Protein AF-A0A935HR59-F1 (afdb_monomer_lite)

Structure (mmCIF, N/CA/C/O backbone):
data_AF-A0A935HR59-F1
#
_entry.id   AF-A0A935HR59-F1
#
loop_
_atom_site.group_PDB
_atom_site.id
_atom_site.type_symbol
_atom_site.label_atom_id
_atom_site.label_alt_id
_atom_site.label_comp_id
_atom_site.label_asym_id
_atom_site.label_entity_id
_atom_site.label_seq_id
_atom_site.pdbx_PDB_ins_code
_atom_site.Cartn_x
_atom_site.Cartn_y
_atom_site.Cartn_z
_atom_site.occupancy
_atom_site.B_iso_or_equiv
_atom_site.auth_seq_id
_atom_site.auth_comp_id
_atom_site.auth_asym_id
_atom_site.auth_atom_id
_atom_site.pdbx_PDB_model_num
ATOM 1 N N . MET A 1 1 ? -48.795 -20.839 40.905 1.00 56.84 1 MET A N 1
ATOM 2 C CA . MET A 1 1 ? -47.402 -20.442 41.223 1.00 56.84 1 MET A CA 1
ATOM 3 C C . MET A 1 1 ? -46.398 -20.734 40.099 1.00 56.84 1 MET A C 1
ATOM 5 O O . MET A 1 1 ? -45.410 -20.025 40.034 1.00 56.84 1 MET A O 1
ATOM 9 N N . GLN A 1 2 ? -46.645 -21.677 39.175 1.00 60.47 2 GLN A N 1
ATOM 10 C CA . GLN A 1 2 ? -45.718 -21.994 38.065 1.00 60.47 2 GLN A CA 1
ATOM 11 C C . GLN A 1 2 ? -45.567 -20.883 36.998 1.00 60.47 2 GLN A C 1
ATOM 13 O O . GLN A 1 2 ? -44.494 -20.724 36.429 1.00 60.47 2 GLN A O 1
ATOM 18 N N . GLN A 1 3 ? -46.603 -20.070 36.758 1.00 56.91 3 GLN A N 1
ATOM 19 C CA . GLN A 1 3 ? -46.575 -18.999 35.743 1.00 56.91 3 GLN A CA 1
ATOM 20 C C . GLN A 1 3 ? -45.641 -17.823 36.087 1.00 56.91 3 GLN A C 1
ATOM 22 O O . GLN A 1 3 ? -45.056 -17.230 35.187 1.00 56.91 3 GLN A O 1
ATOM 27 N N . ASN A 1 4 ? -45.442 -17.519 37.376 1.00 61.03 4 ASN A N 1
ATOM 28 C CA . ASN A 1 4 ? -44.538 -16.442 37.803 1.00 61.03 4 ASN A CA 1
ATOM 29 C C . ASN A 1 4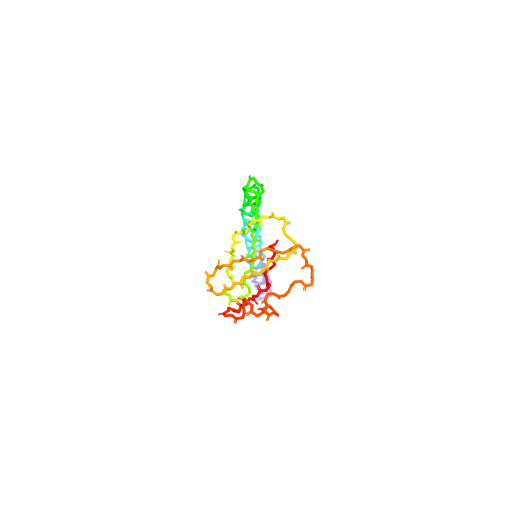 ? -43.057 -16.824 37.674 1.00 61.03 4 ASN A C 1
ATOM 31 O O . ASN A 1 4 ? -42.207 -15.945 37.582 1.00 61.03 4 ASN A O 1
ATOM 35 N N . GLN A 1 5 ? -42.747 -18.122 37.663 1.00 62.16 5 GLN A N 1
ATOM 36 C CA . GLN A 1 5 ? -41.374 -18.619 37.602 1.00 62.16 5 GLN A CA 1
ATOM 37 C C . GLN A 1 5 ? -40.826 -18.530 36.172 1.00 62.16 5 GLN A C 1
ATOM 39 O O . GLN A 1 5 ? -39.752 -17.982 35.957 1.00 62.16 5 GLN A O 1
ATOM 44 N N . ALA A 1 6 ? -41.636 -18.916 35.180 1.00 69.25 6 ALA A N 1
ATOM 45 C CA . ALA A 1 6 ? -41.277 -18.815 33.765 1.00 69.25 6 ALA A CA 1
ATOM 46 C C . ALA A 1 6 ? -41.046 -17.364 33.297 1.00 69.25 6 ALA A C 1
ATOM 48 O O . ALA A 1 6 ? -40.123 -17.104 32.529 1.00 69.25 6 ALA A O 1
ATOM 49 N N . ALA A 1 7 ? -41.848 -16.408 33.781 1.00 68.38 7 ALA A N 1
ATOM 50 C CA . ALA A 1 7 ? -41.674 -14.990 33.458 1.00 68.38 7 ALA A CA 1
ATOM 51 C C . ALA A 1 7 ? -40.376 -14.412 34.053 1.00 68.38 7 ALA A C 1
ATOM 53 O O . ALA A 1 7 ? -39.69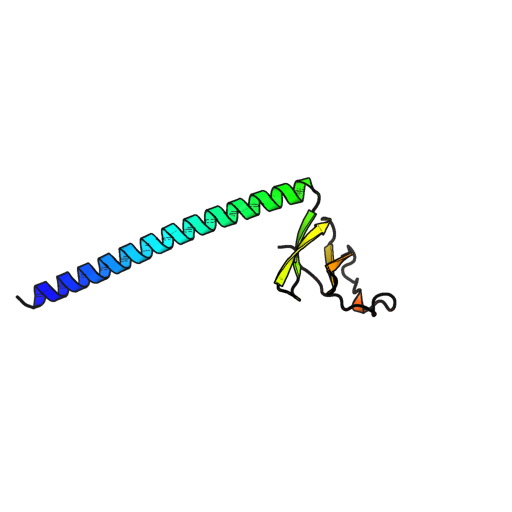3 -13.621 33.405 1.00 68.38 7 ALA A O 1
ATOM 54 N N . PHE A 1 8 ? -40.011 -14.843 35.263 1.00 74.38 8 PHE A N 1
ATOM 55 C CA . PHE A 1 8 ? -38.769 -14.451 35.928 1.00 74.38 8 PHE A CA 1
ATOM 56 C C . PHE A 1 8 ? -37.530 -15.051 35.247 1.00 74.38 8 PHE A C 1
ATOM 58 O O . PHE A 1 8 ? -36.539 -14.350 35.044 1.00 74.38 8 PHE A O 1
ATOM 65 N N . ASP A 1 9 ? -37.603 -16.315 34.824 1.00 74.06 9 ASP A N 1
ATOM 66 C CA . ASP A 1 9 ? -36.528 -16.977 34.079 1.00 74.06 9 ASP A CA 1
ATOM 67 C C . ASP A 1 9 ? -36.330 -16.347 32.690 1.00 74.06 9 ASP A C 1
ATOM 69 O O . ASP A 1 9 ? -35.195 -16.107 32.274 1.00 74.06 9 ASP A O 1
ATOM 73 N N . GLN A 1 10 ? -37.419 -15.988 31.997 1.00 69.12 10 GLN A N 1
ATOM 74 C CA . GLN A 1 10 ? -37.354 -15.232 30.740 1.00 69.12 10 GLN A CA 1
ATOM 75 C C . GLN A 1 10 ? -36.771 -13.828 30.931 1.00 69.12 10 GLN A C 1
ATOM 77 O O . GLN A 1 10 ? -35.953 -13.389 30.118 1.00 69.12 10 GLN A O 1
ATOM 82 N N . GLN A 1 11 ? -37.143 -13.127 32.006 1.00 71.00 11 GLN A N 1
ATOM 83 C CA . GLN A 1 11 ? -36.546 -11.834 32.346 1.00 71.00 11 GLN A CA 1
ATOM 84 C C . GLN A 1 11 ? -35.048 -11.957 32.623 1.00 71.00 11 GLN A C 1
ATOM 86 O O . GLN A 1 11 ? -34.271 -11.155 32.110 1.00 71.00 11 GLN A O 1
ATOM 91 N N . GLN A 1 12 ? -34.621 -12.975 33.374 1.00 73.94 12 GLN A N 1
ATOM 92 C CA . GLN A 1 12 ? -33.201 -13.217 33.626 1.00 73.94 12 GLN A CA 1
ATOM 93 C C . GLN A 1 12 ? -32.432 -13.561 32.350 1.00 73.94 12 GLN A C 1
ATOM 95 O O . GLN A 1 12 ? -31.337 -13.039 32.148 1.00 73.94 12 GLN A O 1
ATOM 100 N N . ALA A 1 13 ? -32.988 -14.404 31.478 1.00 73.00 13 ALA A N 1
ATOM 101 C CA . ALA A 1 13 ? -32.367 -14.745 30.200 1.00 73.00 13 ALA A CA 1
ATOM 102 C C . ALA A 1 13 ? -32.211 -13.508 29.299 1.00 73.00 13 ALA A C 1
ATOM 104 O O . ALA A 1 13 ? -31.142 -13.276 28.737 1.00 73.00 13 ALA A O 1
ATOM 105 N N . THR A 1 14 ? -33.247 -12.667 29.237 1.00 71.75 14 THR A N 1
ATOM 106 C CA . THR A 1 14 ? -33.238 -11.409 28.472 1.00 71.75 14 THR A CA 1
ATOM 107 C C . THR A 1 14 ? -32.231 -10.415 29.044 1.00 71.75 14 THR A C 1
ATOM 109 O O . THR A 1 14 ? -31.490 -9.777 28.298 1.00 71.75 14 THR A O 1
ATOM 112 N N . HIS A 1 15 ? -32.153 -10.310 30.372 1.00 74.56 15 HIS A N 1
ATOM 113 C CA . HIS A 1 15 ? -31.194 -9.442 31.047 1.00 74.56 15 HIS A CA 1
ATOM 114 C C . HIS A 1 15 ? -29.750 -9.895 30.793 1.00 74.56 15 HIS A C 1
ATOM 116 O O . HIS A 1 15 ? -28.908 -9.066 30.465 1.00 74.56 15 HIS A O 1
ATOM 122 N N . ARG A 1 16 ? -29.460 -11.202 30.879 1.00 74.44 16 ARG A N 1
ATOM 123 C CA . ARG A 1 16 ? -28.132 -11.753 30.546 1.00 74.44 16 ARG A CA 1
ATOM 124 C C . ARG A 1 16 ? -27.763 -11.484 29.089 1.00 74.44 16 ARG A C 1
ATOM 126 O O . ARG A 1 16 ? -26.722 -10.895 28.839 1.00 74.44 16 ARG A O 1
ATOM 133 N N . SER A 1 17 ? -28.666 -11.783 28.153 1.00 75.00 17 SER A N 1
ATOM 134 C CA . SER A 1 17 ? -28.449 -11.511 26.726 1.00 75.00 17 SER A CA 1
ATOM 135 C C . SER A 1 17 ? -28.204 -10.027 26.437 1.00 75.00 17 SER A C 1
ATOM 137 O O . SER A 1 17 ? -27.384 -9.699 25.583 1.00 75.00 17 SER A O 1
ATOM 139 N N . THR A 1 18 ? -28.907 -9.128 27.131 1.00 75.44 18 THR A N 1
ATOM 140 C CA . T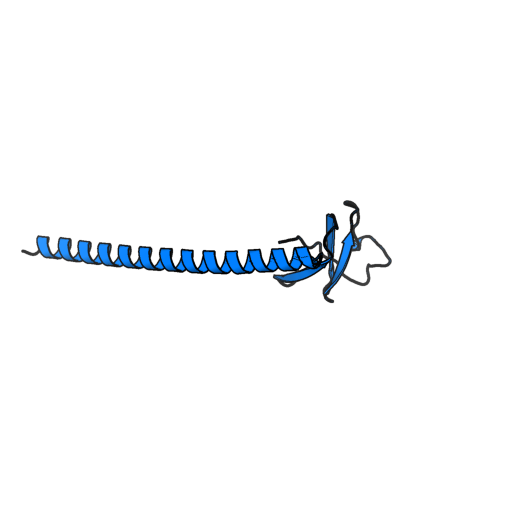HR A 1 18 ? -28.714 -7.678 26.987 1.00 75.44 18 THR A CA 1
ATOM 141 C C . THR A 1 18 ? -27.346 -7.252 27.515 1.00 75.44 18 THR A C 1
ATOM 143 O O . THR A 1 18 ? -26.642 -6.500 26.849 1.00 75.44 18 THR A O 1
ATOM 146 N N . VAL A 1 19 ? -26.941 -7.754 28.684 1.00 75.75 19 VAL A N 1
ATOM 147 C CA . VAL A 1 19 ? -25.628 -7.455 29.274 1.00 75.75 19 VAL A CA 1
ATOM 148 C C . VAL A 1 19 ? -24.493 -7.967 28.385 1.00 75.75 19 VAL A C 1
ATOM 150 O O . VAL A 1 19 ? -23.540 -7.229 28.144 1.00 75.75 19 VAL A O 1
ATOM 153 N N . ASP A 1 20 ? -24.613 -9.175 27.835 1.00 75.81 20 ASP A N 1
ATOM 154 C CA . ASP A 1 20 ? -23.616 -9.743 26.922 1.00 75.81 20 ASP A CA 1
ATOM 155 C C . ASP A 1 20 ? -23.502 -8.923 25.627 1.00 75.81 20 ASP A C 1
ATOM 157 O O . ASP A 1 20 ? -22.399 -8.621 25.171 1.00 75.81 20 ASP A O 1
ATOM 161 N N . ALA A 1 21 ? -24.631 -8.486 25.059 1.00 70.50 21 ALA A N 1
ATOM 162 C CA . ALA A 1 21 ? -24.645 -7.626 23.876 1.00 70.50 21 ALA A CA 1
ATOM 163 C C . ALA A 1 21 ? -24.015 -6.245 24.146 1.00 70.50 21 ALA A C 1
ATOM 165 O O . ALA A 1 21 ? -23.262 -5.720 23.319 1.00 70.50 21 ALA A O 1
ATOM 166 N N . VAL A 1 22 ? -24.277 -5.659 25.317 1.00 73.31 22 VAL A N 1
ATOM 167 C CA . VAL A 1 22 ? -23.682 -4.380 25.728 1.00 73.31 22 VAL A CA 1
ATOM 168 C C . VAL A 1 22 ? -22.173 -4.524 25.943 1.00 73.31 22 VAL A C 1
ATOM 170 O O . VAL A 1 22 ? -21.409 -3.725 25.408 1.00 73.31 22 VAL A O 1
ATOM 173 N N . ASN A 1 23 ? -21.717 -5.574 26.627 1.00 68.88 23 ASN A N 1
ATOM 174 C CA . ASN A 1 23 ? -20.285 -5.838 26.796 1.00 68.88 23 ASN A CA 1
ATOM 175 C C . ASN A 1 23 ? -19.575 -6.052 25.450 1.00 68.88 23 ASN A C 1
ATOM 177 O O . ASN A 1 23 ? -18.530 -5.449 25.203 1.00 68.88 23 ASN A O 1
ATOM 181 N N . ASN A 1 24 ? -20.166 -6.843 24.5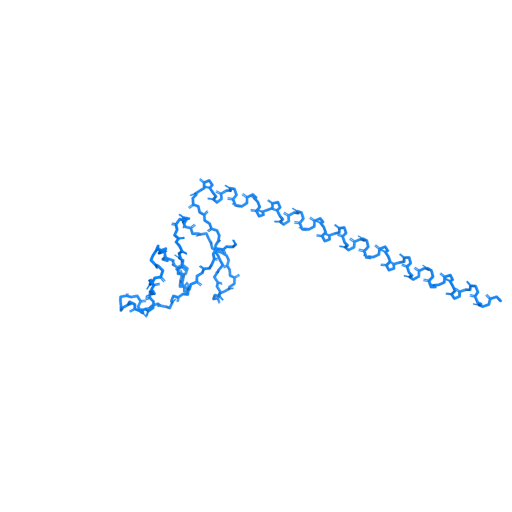50 1.00 71.25 24 ASN A N 1
ATOM 182 C CA . ASN A 1 24 ? -19.609 -7.077 23.216 1.00 71.25 24 ASN A CA 1
ATOM 183 C C . ASN A 1 24 ? -19.522 -5.787 22.390 1.00 71.25 24 ASN A C 1
ATOM 185 O O . ASN A 1 24 ? -18.510 -5.542 21.735 1.00 71.25 24 ASN A O 1
ATOM 189 N N . SER A 1 25 ? -20.554 -4.942 22.431 1.00 68.94 25 SER A N 1
ATOM 190 C CA . SER A 1 25 ? -20.558 -3.668 21.699 1.00 68.94 25 SER A CA 1
ATOM 191 C C . SER A 1 25 ? -19.549 -2.664 22.261 1.00 68.94 25 SER A C 1
ATOM 193 O O . SER A 1 25 ? -18.861 -1.999 21.486 1.00 68.94 25 SER A O 1
ATOM 195 N N . MET A 1 26 ? -19.381 -2.597 23.585 1.00 67.31 26 MET A N 1
ATOM 196 C CA . MET A 1 26 ? -18.345 -1.777 24.221 1.00 67.31 26 MET A CA 1
ATOM 197 C C . MET A 1 26 ? -16.937 -2.245 23.841 1.00 67.31 26 MET A C 1
ATOM 199 O O . MET A 1 26 ? -16.102 -1.424 23.463 1.00 67.31 26 MET A O 1
ATOM 203 N N . MET A 1 27 ? -16.681 -3.555 23.876 1.00 69.00 27 MET A N 1
ATOM 204 C CA . MET A 1 27 ? -15.381 -4.121 23.505 1.00 69.00 27 MET A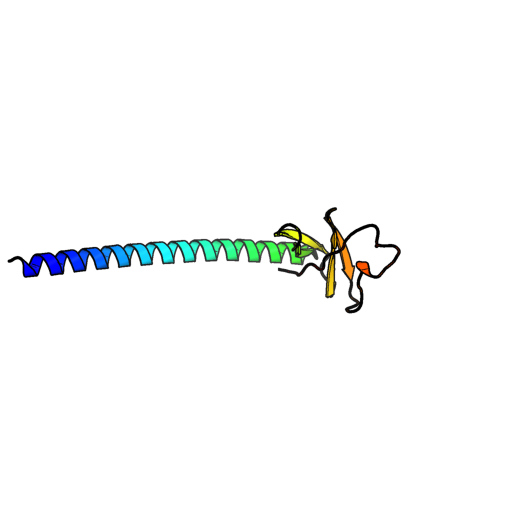 CA 1
ATOM 205 C C . MET A 1 27 ? -15.076 -3.924 22.015 1.00 69.00 27 MET A C 1
ATOM 207 O O . MET A 1 27 ? -13.971 -3.527 21.654 1.00 69.00 27 MET A O 1
ATOM 211 N N . SER A 1 28 ? -16.074 -4.118 21.149 1.00 67.25 28 SER A N 1
ATOM 212 C CA . SER A 1 28 ? -15.969 -3.839 19.713 1.00 67.25 28 SER A CA 1
ATOM 213 C C . SER A 1 28 ? -15.676 -2.361 19.441 1.00 67.25 28 SER A C 1
ATOM 215 O O . SER A 1 28 ? -14.800 -2.044 18.635 1.00 67.25 28 SER A O 1
ATOM 217 N N . THR A 1 29 ? -16.342 -1.455 20.158 1.00 67.12 29 THR A N 1
ATOM 218 C CA . THR A 1 29 ? -16.115 -0.008 20.046 1.00 67.12 29 THR A CA 1
ATOM 219 C C . THR A 1 29 ? -14.702 0.366 20.489 1.00 67.12 29 THR A C 1
ATOM 221 O O . THR A 1 29 ? -14.020 1.111 19.791 1.00 67.12 29 THR A O 1
ATOM 224 N N . TYR A 1 30 ? -14.232 -0.183 21.611 1.00 63.16 30 TYR A N 1
ATOM 225 C CA . TYR A 1 30 ? -12.875 0.043 22.104 1.00 63.16 30 TYR A CA 1
ATOM 226 C C . TYR A 1 30 ? -11.813 -0.474 21.125 1.00 63.16 30 TYR A C 1
ATOM 228 O O . TYR A 1 30 ? -10.875 0.249 20.793 1.00 63.16 30 TYR A O 1
ATOM 236 N N . ASN A 1 31 ? -11.977 -1.688 20.593 1.00 67.25 31 ASN A N 1
ATOM 237 C CA . ASN A 1 31 ? -11.073 -2.225 19.573 1.00 67.25 31 ASN A CA 1
ATOM 238 C C . ASN A 1 31 ? -11.071 -1.366 18.304 1.00 67.25 31 ASN A C 1
ATOM 240 O O . ASN A 1 31 ? -10.007 -1.092 17.760 1.00 67.25 31 ASN A O 1
ATOM 244 N N . SER A 1 32 ? -12.243 -0.899 17.865 1.00 65.94 32 SER A N 1
ATOM 245 C CA . SER A 1 32 ? -12.363 -0.039 16.682 1.00 65.94 32 SER A CA 1
ATOM 246 C C . SER A 1 32 ? -11.664 1.306 16.886 1.00 65.94 32 SER A C 1
ATOM 248 O O . SER A 1 32 ? -10.991 1.788 15.980 1.00 65.94 32 SER A O 1
ATOM 250 N N . GLN A 1 33 ? -11.774 1.900 18.079 1.00 67.00 33 GLN A N 1
ATOM 251 C CA . GLN A 1 33 ? -11.084 3.150 18.414 1.00 67.00 33 GLN A CA 1
ATOM 252 C C . GLN A 1 33 ? -9.563 2.984 18.430 1.00 67.00 33 GLN A C 1
ATOM 254 O O . GLN A 1 33 ? -8.868 3.827 17.869 1.00 67.00 33 GLN A O 1
ATOM 259 N N . ASN A 1 34 ? -9.048 1.899 19.018 1.00 70.38 34 ASN A N 1
ATOM 260 C CA . ASN A 1 34 ? -7.608 1.624 19.006 1.00 70.38 34 ASN A CA 1
ATOM 261 C C . ASN A 1 34 ? -7.099 1.373 17.580 1.00 70.38 34 ASN A C 1
ATOM 263 O O . ASN A 1 34 ? -6.144 2.015 17.161 1.00 70.38 34 ASN A O 1
ATOM 267 N N . ALA A 1 35 ? -7.791 0.534 16.801 1.00 73.38 35 ALA A N 1
ATOM 268 C CA . ALA A 1 35 ? -7.428 0.264 15.409 1.00 73.38 35 ALA A CA 1
ATOM 269 C C . ALA A 1 35 ? -7.446 1.534 14.537 1.00 73.38 35 ALA A C 1
ATOM 271 O O . ALA A 1 35 ? -6.563 1.732 13.706 1.00 73.38 35 ALA A O 1
ATOM 272 N N . SER A 1 36 ? -8.417 2.425 14.763 1.00 72.38 36 SER A N 1
ATOM 273 C CA . SER A 1 36 ? -8.478 3.722 14.077 1.00 72.38 36 SER A CA 1
ATOM 274 C C . SER A 1 36 ? -7.326 4.641 14.500 1.00 72.38 36 SER A C 1
ATOM 276 O O . SER A 1 36 ? -6.760 5.337 13.663 1.00 72.38 36 SER A O 1
ATOM 278 N N . GLY A 1 37 ? -6.965 4.646 15.788 1.00 77.00 37 GLY A N 1
ATOM 279 C CA . GLY A 1 37 ? -5.818 5.393 16.313 1.00 77.00 37 GLY A CA 1
ATOM 280 C C . GLY A 1 37 ? -4.499 4.965 15.672 1.00 77.00 37 GLY A C 1
ATOM 281 O O . GLY A 1 37 ? -3.743 5.815 15.198 1.00 77.00 37 GLY A O 1
ATOM 282 N N . ASP A 1 38 ? -4.274 3.655 15.586 1.00 79.38 38 ASP A N 1
ATOM 283 C CA . ASP A 1 38 ? -3.080 3.075 14.970 1.00 79.38 38 ASP A CA 1
ATOM 284 C C . ASP A 1 38 ? -3.005 3.386 13.466 1.00 79.38 38 ASP A C 1
ATOM 286 O O . ASP A 1 38 ? -1.931 3.704 12.952 1.00 79.38 38 ASP A O 1
ATOM 290 N N . HIS A 1 39 ? -4.141 3.347 12.758 1.00 80.69 39 HIS A N 1
ATOM 291 C CA . HIS A 1 39 ? -4.226 3.736 11.346 1.00 80.69 39 HIS A CA 1
ATOM 292 C C . HIS A 1 39 ? -3.873 5.214 11.148 1.00 80.69 39 HIS A C 1
ATOM 294 O O . HIS A 1 39 ? -2.964 5.534 10.390 1.00 80.69 39 HIS A O 1
ATOM 300 N N . MET A 1 40 ? -4.508 6.118 11.902 1.00 79.69 40 MET A N 1
ATOM 301 C CA . MET A 1 40 ? -4.241 7.559 11.804 1.00 79.69 40 MET A CA 1
ATOM 302 C C . MET A 1 40 ? -2.779 7.904 12.100 1.00 79.69 40 MET A C 1
ATOM 304 O O . MET A 1 40 ? -2.189 8.758 11.437 1.00 79.69 40 MET A O 1
ATOM 308 N N . GLN A 1 41 ? -2.178 7.253 13.099 1.00 82.00 41 GLN A N 1
ATOM 309 C CA . GLN A 1 41 ? -0.770 7.463 13.415 1.00 82.00 41 GLN A CA 1
ATOM 310 C C . GLN A 1 41 ? 0.137 6.986 12.275 1.00 82.00 41 GLN A C 1
ATOM 312 O O . GLN A 1 41 ? 1.105 7.674 11.942 1.00 82.00 41 GLN A O 1
ATOM 317 N N . ARG A 1 42 ? -0.164 5.828 11.678 1.00 82.81 42 ARG A N 1
ATOM 318 C CA . ARG A 1 42 ? 0.576 5.288 10.533 1.00 82.81 42 ARG A CA 1
ATOM 319 C C . ARG A 1 42 ? 0.487 6.224 9.335 1.00 82.81 42 ARG A C 1
ATOM 321 O O . ARG A 1 42 ? 1.528 6.617 8.825 1.00 82.81 42 ARG A O 1
ATOM 328 N N . ASP A 1 43 ? -0.712 6.666 8.969 1.00 82.12 43 ASP A N 1
ATOM 329 C CA . ASP A 1 43 ? -0.928 7.592 7.851 1.00 82.12 43 ASP A CA 1
ATOM 330 C C . ASP A 1 43 ? -0.183 8.907 8.050 1.00 82.12 43 ASP A C 1
ATOM 332 O O . ASP A 1 43 ? 0.409 9.451 7.118 1.00 82.12 43 ASP A O 1
ATOM 336 N N . PHE A 1 44 ? -0.172 9.419 9.282 1.00 82.50 44 PHE A N 1
ATOM 337 C CA . PHE A 1 44 ? 0.571 10.625 9.618 1.00 82.50 44 PHE A CA 1
ATOM 338 C C . PHE A 1 44 ? 2.082 10.431 9.434 1.00 82.50 44 PHE A C 1
ATOM 340 O O . PHE A 1 44 ? 2.751 11.282 8.845 1.00 82.50 44 PHE A O 1
ATOM 347 N N . ILE A 1 45 ? 2.629 9.307 9.905 1.00 83.44 45 ILE A N 1
ATOM 348 C CA . ILE A 1 45 ? 4.047 8.965 9.723 1.00 83.44 45 ILE A CA 1
ATOM 349 C C . ILE A 1 45 ? 4.377 8.794 8.239 1.00 83.44 45 ILE A C 1
ATOM 351 O O . ILE A 1 45 ? 5.376 9.340 7.776 1.00 83.44 45 ILE A O 1
ATOM 355 N N . ASN A 1 46 ? 3.525 8.090 7.505 1.00 87.00 46 ASN A N 1
ATOM 356 C CA . ASN A 1 46 ? 3.645 7.847 6.076 1.00 87.00 46 ASN A CA 1
ATOM 357 C C . ASN A 1 46 ? 3.653 9.165 5.295 1.00 87.00 46 ASN A C 1
ATOM 359 O O . ASN A 1 46 ? 4.595 9.444 4.559 1.00 87.00 46 ASN A O 1
ATOM 363 N N . THR A 1 47 ? 2.705 10.058 5.585 1.00 83.81 47 THR A N 1
ATOM 364 C CA . THR A 1 47 ? 2.648 11.406 5.001 1.00 83.81 47 THR A CA 1
ATOM 365 C C . THR A 1 47 ? 3.931 12.196 5.272 1.00 83.81 47 THR A C 1
ATOM 367 O O . THR A 1 47 ? 4.461 12.842 4.372 1.00 83.81 47 THR A O 1
ATOM 370 N N . MET A 1 48 ? 4.472 12.140 6.496 1.00 81.75 48 MET A N 1
ATOM 371 C CA . MET A 1 48 ? 5.744 12.805 6.818 1.00 81.75 48 MET A CA 1
ATOM 372 C C . MET A 1 48 ? 6.943 12.210 6.068 1.00 81.75 48 MET A C 1
ATOM 374 O O . MET A 1 48 ? 7.916 12.924 5.830 1.00 81.75 48 MET A O 1
ATOM 378 N N . ARG A 1 49 ? 6.896 10.918 5.730 1.00 85.25 49 ARG A N 1
ATOM 379 C CA . ARG A 1 49 ? 7.945 10.213 4.980 1.00 85.25 49 ARG A CA 1
ATOM 380 C C . ARG A 1 49 ? 7.773 10.295 3.465 1.00 85.25 49 ARG A C 1
ATOM 382 O O . ARG A 1 49 ? 8.714 9.966 2.755 1.00 85.25 49 ARG A O 1
ATOM 389 N N . GLY A 1 50 ? 6.617 10.756 2.985 1.00 86.94 50 GLY A N 1
ATOM 390 C CA . GLY A 1 50 ? 6.257 10.658 1.572 1.00 86.94 50 GLY A CA 1
ATOM 391 C C . GLY A 1 50 ? 6.024 9.210 1.139 1.00 86.94 50 GLY A C 1
ATOM 392 O O . GLY A 1 50 ? 6.309 8.863 0.002 1.00 86.94 50 GLY A O 1
ATOM 393 N N . GLU A 1 51 ? 5.550 8.365 2.050 1.00 91.50 51 GLU A N 1
ATOM 394 C CA . GLU A 1 51 ? 5.224 6.960 1.807 1.00 91.50 51 GLU A CA 1
ATOM 395 C C . GLU A 1 51 ? 3.703 6.760 1.880 1.00 91.50 51 GLU A C 1
ATOM 397 O O . GLU A 1 51 ? 2.989 7.572 2.472 1.00 91.50 51 GLU A O 1
ATOM 402 N N . GLU A 1 52 ? 3.197 5.674 1.307 1.00 90.69 52 GLU A N 1
ATOM 403 C CA . GLU A 1 52 ? 1.832 5.190 1.511 1.00 90.69 52 GLU A CA 1
ATOM 404 C C . GLU A 1 52 ? 1.798 3.666 1.663 1.00 90.69 52 GLU A C 1
ATOM 406 O O . GLU A 1 52 ? 2.696 2.957 1.203 1.00 90.69 52 GLU A O 1
ATOM 411 N N . THR A 1 53 ? 0.765 3.159 2.342 1.00 91.44 53 THR A N 1
ATOM 412 C CA . THR A 1 53 ? 0.585 1.715 2.528 1.00 91.44 53 THR A CA 1
ATOM 413 C C . THR A 1 53 ? -0.229 1.165 1.364 1.00 91.44 53 THR A C 1
ATOM 415 O O . THR A 1 53 ? -1.326 1.649 1.107 1.00 91.44 53 THR A O 1
ATOM 418 N N . VAL A 1 54 ? 0.275 0.134 0.692 1.00 91.12 54 VAL A N 1
ATOM 419 C CA . VAL A 1 54 ? -0.444 -0.605 -0.356 1.00 91.12 54 VAL A CA 1
ATOM 420 C C . VAL A 1 54 ? -0.662 -2.052 0.060 1.00 91.12 54 VAL A C 1
ATOM 422 O O . VAL A 1 54 ? 0.150 -2.632 0.784 1.00 91.12 54 VAL A O 1
ATOM 425 N N . ASN A 1 55 ? -1.755 -2.644 -0.414 1.00 90.19 55 ASN A N 1
ATOM 426 C CA . ASN A 1 55 ? -2.070 -4.051 -0.193 1.00 90.19 55 ASN A CA 1
ATOM 427 C C . ASN A 1 55 ? -1.685 -4.882 -1.420 1.00 90.19 55 ASN A C 1
ATOM 429 O O . ASN A 1 55 ? -2.172 -4.624 -2.524 1.00 90.19 55 ASN A O 1
ATOM 433 N N . ASN A 1 56 ? -0.837 -5.891 -1.220 1.00 88.25 56 ASN A N 1
ATOM 434 C CA . ASN A 1 56 ? -0.490 -6.842 -2.263 1.00 88.25 56 ASN A CA 1
ATOM 435 C C . ASN A 1 56 ? -1.521 -7.987 -2.303 1.00 88.25 56 ASN A C 1
ATOM 437 O O . ASN A 1 56 ? -1.565 -8.810 -1.386 1.00 88.25 56 ASN A O 1
ATOM 441 N N . PRO A 1 57 ? -2.332 -8.115 -3.370 1.00 84.06 57 PRO A N 1
ATOM 442 C CA . PRO A 1 57 ? -3.323 -9.184 -3.464 1.00 84.06 57 PRO A CA 1
ATOM 443 C C . PRO A 1 57 ? -2.696 -10.583 -3.600 1.00 84.06 57 PRO A C 1
ATOM 445 O O . PRO A 1 57 ? -3.400 -11.573 -3.394 1.00 84.06 57 PRO A O 1
ATOM 448 N N . ALA A 1 58 ? -1.402 -10.690 -3.930 1.00 84.00 58 ALA A N 1
ATOM 449 C CA . ALA A 1 58 ? -0.713 -11.971 -4.087 1.00 84.00 58 ALA A CA 1
ATOM 450 C C . ALA A 1 58 ? -0.534 -12.726 -2.759 1.00 84.00 58 ALA A C 1
ATOM 452 O O . ALA A 1 58 ? -0.671 -13.950 -2.720 1.00 84.00 58 ALA A O 1
ATOM 453 N N . ASP A 1 59 ? -0.215 -12.006 -1.683 1.00 85.25 59 ASP A N 1
ATOM 454 C CA . ASP A 1 59 ? 0.100 -12.559 -0.359 1.00 85.25 59 ASP A CA 1
ATOM 455 C C . ASP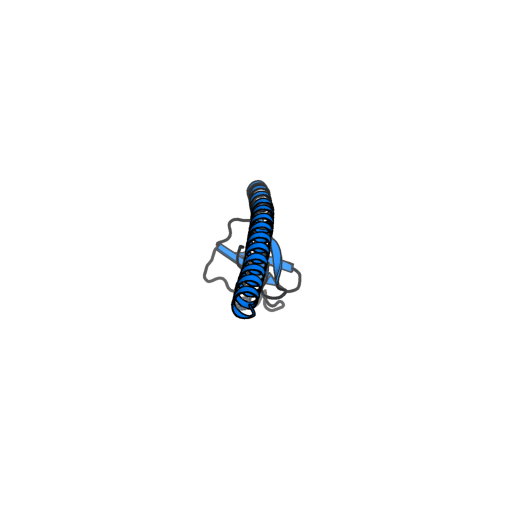 A 1 59 ? -0.807 -12.006 0.759 1.00 85.25 59 ASP A C 1
ATOM 457 O O . ASP A 1 59 ? -0.826 -12.552 1.865 1.00 85.25 59 ASP A O 1
ATOM 461 N N . GLY A 1 60 ? -1.599 -10.968 0.469 1.00 84.94 60 GLY A N 1
ATOM 462 C CA . GLY A 1 60 ? -2.455 -10.276 1.430 1.00 84.94 60 GLY A CA 1
ATOM 463 C C . GLY A 1 60 ? -1.678 -9.430 2.441 1.00 84.94 60 GLY A C 1
ATOM 464 O O . GLY A 1 60 ? -2.227 -9.079 3.488 1.00 84.94 60 GLY A O 1
ATOM 465 N N . GLN A 1 61 ? -0.399 -9.152 2.178 1.00 88.06 61 GLN A N 1
ATOM 466 C CA . GLN A 1 61 ? 0.459 -8.346 3.034 1.00 88.06 61 GLN A CA 1
ATOM 467 C C . GLN A 1 61 ? 0.453 -6.875 2.607 1.00 88.06 61 GLN A C 1
ATOM 469 O O . GLN A 1 61 ? 0.222 -6.517 1.452 1.00 88.06 61 GLN A O 1
ATOM 474 N N . GLN A 1 62 ? 0.728 -6.012 3.583 1.00 89.94 62 GLN A N 1
ATOM 475 C CA . GLN A 1 62 ? 0.853 -4.574 3.383 1.00 89.94 62 GLN A CA 1
ATOM 476 C C . GLN A 1 62 ? 2.316 -4.179 3.195 1.00 89.94 62 GLN A C 1
ATOM 478 O O . GLN A 1 62 ? 3.192 -4.643 3.931 1.00 89.94 62 GLN A O 1
ATOM 483 N N . TYR A 1 63 ? 2.560 -3.271 2.257 1.00 90.38 63 TYR A N 1
ATOM 484 C CA . TYR A 1 63 ? 3.883 -2.753 1.928 1.00 90.38 63 TYR A CA 1
ATOM 485 C C . TYR A 1 63 ? 3.872 -1.228 1.936 1.00 90.38 63 TYR A C 1
ATOM 487 O O . TYR A 1 63 ? 2.864 -0.613 1.604 1.00 90.38 63 TYR A O 1
ATOM 495 N N . GLN A 1 64 ? 4.993 -0.621 2.325 1.00 91.31 64 GLN A N 1
ATOM 496 C CA . GLN A 1 64 ? 5.190 0.822 2.189 1.00 91.31 64 GLN A CA 1
ATOM 497 C C . GLN A 1 64 ? 5.806 1.106 0.820 1.00 91.31 64 GLN A C 1
ATOM 499 O O . GLN A 1 64 ? 6.818 0.496 0.466 1.00 91.31 64 GLN A O 1
ATOM 504 N N . VAL A 1 65 ? 5.204 2.018 0.066 1.00 91.94 65 VAL A N 1
ATOM 505 C CA . VAL A 1 65 ? 5.718 2.509 -1.220 1.00 91.94 65 VAL A CA 1
ATOM 506 C C . VAL A 1 65 ? 5.892 4.017 -1.167 1.00 91.94 65 VAL A C 1
ATOM 508 O O . VAL A 1 65 ? 5.261 4.683 -0.351 1.00 91.94 65 VAL A O 1
ATOM 511 N N . GLU A 1 66 ? 6.749 4.563 -2.027 1.00 91.56 66 GLU A N 1
ATOM 512 C CA . GLU A 1 66 ? 6.824 6.013 -2.218 1.00 91.56 66 GLU A CA 1
ATOM 513 C C . GLU A 1 66 ? 5.481 6.534 -2.740 1.00 91.56 66 GLU A C 1
ATOM 515 O O . GLU A 1 66 ? 4.941 5.983 -3.695 1.00 91.56 66 GLU A O 1
ATOM 520 N N . SER A 1 67 ? 4.957 7.586 -2.115 1.00 88.12 67 SER A N 1
ATOM 521 C CA . SER A 1 67 ? 3.679 8.190 -2.480 1.00 88.12 67 SER A CA 1
ATOM 522 C C . SER A 1 67 ? 3.807 9.104 -3.702 1.00 88.12 67 SER A C 1
ATOM 524 O O . SER A 1 67 ? 4.833 9.750 -3.921 1.00 88.12 67 SER A O 1
ATOM 526 N N . GLY A 1 68 ? 2.721 9.225 -4.471 1.00 86.25 68 GLY A N 1
ATOM 527 C CA . GLY A 1 68 ? 2.601 10.186 -5.573 1.00 86.25 68 GLY A CA 1
ATOM 528 C C . GLY A 1 68 ? 2.502 9.566 -6.965 1.00 86.25 68 GLY A C 1
ATOM 529 O O . GLY A 1 68 ? 2.494 10.311 -7.951 1.00 86.25 68 GLY A O 1
ATOM 530 N N . ALA A 1 69 ? 2.410 8.239 -7.066 1.00 91.06 69 ALA A N 1
ATOM 531 C CA . ALA A 1 69 ? 2.065 7.559 -8.306 1.00 91.06 69 ALA A CA 1
ATOM 532 C C . ALA A 1 69 ? 0.555 7.284 -8.405 1.00 91.06 69 ALA A C 1
ATOM 534 O O . ALA A 1 69 ? -0.126 7.101 -7.400 1.00 91.06 69 ALA A O 1
ATOM 535 N N . ASN A 1 70 ? 0.027 7.219 -9.630 1.00 90.00 70 ASN A N 1
ATOM 536 C CA . ASN A 1 70 ? -1.374 6.846 -9.866 1.00 90.00 70 ASN A CA 1
ATOM 537 C C . ASN A 1 70 ? -1.619 5.335 -9.727 1.00 90.00 70 ASN A C 1
ATOM 539 O O . ASN A 1 70 ? -2.738 4.923 -9.435 1.00 90.00 70 ASN A O 1
ATOM 543 N N . GLN A 1 71 ? -0.602 4.520 -10.010 1.00 91.81 71 GLN A N 1
ATOM 544 C CA . GLN A 1 71 ? -0.660 3.062 -9.984 1.00 91.81 71 GLN A CA 1
ATOM 545 C C . GLN A 1 71 ? 0.656 2.494 -9.467 1.00 91.81 71 GLN A C 1
ATOM 547 O O . GLN A 1 71 ? 1.733 3.023 -9.758 1.00 91.81 71 GLN A O 1
ATOM 552 N N . TYR A 1 72 ? 0.560 1.366 -8.774 1.00 93.94 72 TYR A N 1
ATOM 553 C CA . TYR A 1 72 ? 1.703 0.615 -8.281 1.00 93.94 72 TYR A CA 1
ATOM 554 C C . TYR A 1 72 ? 1.593 -0.827 -8.747 1.00 93.94 72 TYR A C 1
ATOM 556 O O . TYR A 1 72 ? 0.521 -1.427 -8.713 1.00 93.94 72 TYR A O 1
ATOM 564 N N . TRP A 1 73 ? 2.720 -1.393 -9.153 1.00 94.12 73 TRP A N 1
ATOM 565 C CA . TRP A 1 73 ? 2.823 -2.794 -9.536 1.00 94.12 73 TRP A CA 1
ATOM 566 C C . TRP A 1 73 ? 3.841 -3.476 -8.644 1.00 94.12 73 TRP A C 1
ATOM 568 O O . TRP A 1 73 ? 4.943 -2.958 -8.515 1.00 94.12 73 TRP A O 1
ATOM 578 N N . MET A 1 74 ? 3.507 -4.623 -8.059 1.00 94.25 74 MET A N 1
ATOM 579 C CA . MET A 1 74 ? 4.428 -5.427 -7.252 1.00 94.25 74 MET A CA 1
ATOM 580 C C . MET A 1 74 ? 4.627 -6.814 -7.834 1.00 94.25 74 MET A C 1
ATOM 582 O O . MET A 1 74 ? 3.728 -7.385 -8.451 1.00 94.25 74 MET A O 1
ATOM 586 N N . ASN A 1 75 ? 5.815 -7.365 -7.616 1.00 91.69 75 ASN A N 1
ATOM 587 C CA . ASN A 1 75 ? 6.129 -8.744 -7.957 1.00 91.69 75 ASN A CA 1
ATOM 588 C C . ASN A 1 75 ? 6.309 -9.610 -6.696 1.00 91.69 75 ASN A C 1
ATOM 590 O O . ASN A 1 75 ? 6.335 -9.126 -5.564 1.00 91.69 75 ASN A O 1
ATOM 594 N N . ASN A 1 76 ? 6.514 -10.912 -6.898 1.00 87.62 76 ASN A N 1
ATOM 595 C CA . ASN A 1 76 ? 6.728 -11.869 -5.805 1.00 87.62 76 ASN A CA 1
ATOM 596 C C . ASN A 1 76 ? 8.067 -11.695 -5.056 1.00 87.62 76 ASN A C 1
ATOM 598 O O . ASN A 1 76 ? 8.291 -12.377 -4.060 1.00 87.62 76 ASN A O 1
ATOM 602 N N . ASN A 1 77 ? 8.962 -10.826 -5.535 1.00 88.19 77 ASN A N 1
ATOM 603 C CA . ASN A 1 77 ? 10.233 -10.494 -4.883 1.00 88.19 77 ASN A CA 1
ATOM 604 C C . ASN A 1 77 ? 10.130 -9.228 -4.015 1.00 88.19 77 ASN A C 1
ATOM 606 O O . ASN A 1 77 ? 11.157 -8.732 -3.554 1.00 88.19 77 ASN A O 1
ATOM 610 N N . ASN A 1 78 ? 8.918 -8.689 -3.821 1.00 84.88 78 ASN A N 1
ATOM 611 C CA . ASN A 1 78 ? 8.664 -7.430 -3.116 1.00 84.88 78 ASN A CA 1
ATOM 612 C C . ASN A 1 78 ? 9.294 -6.200 -3.791 1.00 84.88 78 ASN A C 1
ATOM 614 O O . ASN A 1 78 ? 9.467 -5.160 -3.156 1.00 84.88 78 ASN A O 1
ATOM 618 N N . GLU A 1 79 ? 9.625 -6.300 -5.079 1.00 90.44 79 GLU A N 1
ATOM 619 C CA . GLU A 1 79 ? 9.981 -5.143 -5.895 1.00 90.44 79 GLU A CA 1
ATOM 620 C C . GLU A 1 79 ? 8.692 -4.465 -6.360 1.00 90.44 79 GLU A C 1
ATOM 622 O O . GLU A 1 79 ? 7.683 -5.137 -6.601 1.00 90.44 79 GLU A O 1
ATOM 627 N N . TYR A 1 80 ? 8.726 -3.139 -6.501 1.00 93.56 80 TYR A N 1
ATOM 628 C CA . TYR A 1 80 ? 7.578 -2.373 -6.966 1.00 93.56 80 TYR A CA 1
ATOM 629 C C . TYR A 1 80 ? 7.947 -1.363 -8.052 1.00 93.56 80 TYR A C 1
ATOM 631 O O . TYR A 1 80 ? 9.069 -0.857 -8.098 1.00 93.56 80 TYR A O 1
ATOM 639 N N . ILE A 1 81 ? 6.982 -1.068 -8.923 1.00 93.88 81 ILE A N 1
ATOM 640 C CA . ILE A 1 81 ? 7.083 -0.058 -9.975 1.00 93.88 81 ILE A CA 1
ATOM 641 C C . ILE A 1 81 ? 5.958 0.966 -9.776 1.00 93.88 81 ILE A C 1
ATOM 643 O O . ILE A 1 81 ? 4.787 0.616 -9.961 1.00 93.88 81 ILE A O 1
ATOM 647 N N . PRO A 1 82 ? 6.282 2.225 -9.433 1.00 93.56 82 PRO A N 1
ATOM 648 C CA . PRO A 1 82 ? 5.325 3.320 -9.485 1.00 93.56 82 PRO A CA 1
ATOM 649 C C . PRO A 1 82 ? 5.111 3.773 -10.936 1.00 93.56 82 PRO A C 1
ATOM 651 O O . PRO A 1 82 ? 6.064 3.932 -11.702 1.00 93.56 82 PRO A O 1
ATOM 654 N N . SER A 1 83 ? 3.863 4.030 -11.321 1.00 92.31 83 SER A N 1
ATOM 655 C CA . SER A 1 83 ? 3.518 4.584 -12.630 1.00 92.31 83 SER A CA 1
ATOM 656 C C . SER A 1 83 ? 2.441 5.658 -12.523 1.00 92.31 83 SER A C 1
ATOM 658 O O . SER A 1 83 ? 1.420 5.496 -11.862 1.00 92.31 83 SER A O 1
ATOM 660 N N . ASN A 1 84 ? 2.643 6.755 -13.253 1.00 92.00 84 ASN A N 1
ATOM 661 C CA . ASN A 1 84 ? 1.625 7.786 -13.466 1.00 92.00 84 ASN A CA 1
ATOM 662 C C . ASN A 1 84 ? 0.834 7.596 -14.763 1.00 92.00 84 ASN A C 1
ATOM 664 O O . ASN A 1 84 ? -0.141 8.310 -15.004 1.00 92.00 84 ASN A O 1
ATOM 668 N N . ASN A 1 85 ? 1.248 6.650 -15.604 1.00 91.19 85 ASN A N 1
ATOM 669 C CA . ASN A 1 85 ? 0.583 6.338 -16.856 1.00 91.19 85 ASN A CA 1
ATOM 670 C C . ASN A 1 85 ? -0.459 5.240 -16.625 1.00 91.19 85 ASN A C 1
ATOM 672 O O . ASN A 1 85 ? -0.086 4.100 -16.375 1.00 91.19 85 ASN A O 1
ATOM 676 N N . THR A 1 86 ? -1.737 5.579 -16.793 1.00 86.88 86 THR A N 1
ATOM 677 C CA . THR A 1 86 ? -2.876 4.660 -16.624 1.00 86.88 86 THR A CA 1
ATOM 678 C C . THR A 1 86 ? -2.925 3.521 -17.643 1.00 86.88 86 THR A C 1
ATOM 680 O O . THR A 1 86 ? -3.663 2.559 -17.459 1.00 86.88 86 THR A O 1
ATOM 683 N N . MET A 1 87 ? -2.171 3.632 -18.740 1.00 90.81 87 MET A N 1
ATOM 684 C CA . MET A 1 87 ? -2.024 2.584 -19.755 1.00 90.81 87 MET A CA 1
ATOM 685 C C . MET A 1 87 ? -0.752 1.750 -19.565 1.00 90.81 87 MET A C 1
ATOM 687 O O . MET A 1 87 ? -0.432 0.928 -20.423 1.00 90.81 87 MET A O 1
ATOM 691 N N . PHE A 1 88 ? 0.018 1.994 -18.503 1.00 92.00 88 PHE A N 1
ATOM 692 C CA . PHE A 1 88 ? 1.211 1.210 -18.225 1.00 92.00 88 PHE A CA 1
ATOM 693 C C . PHE A 1 88 ? 0.821 -0.166 -17.684 1.00 92.00 88 PHE A C 1
ATOM 695 O O . PHE A 1 88 ? 0.190 -0.267 -16.636 1.00 92.00 88 PHE A O 1
ATOM 702 N N . ASP A 1 89 ? 1.247 -1.208 -18.391 1.00 92.25 89 ASP A N 1
ATOM 703 C CA . ASP A 1 89 ? 1.187 -2.592 -17.935 1.00 92.25 89 ASP A CA 1
ATOM 704 C C . ASP A 1 89 ? 2.602 -3.186 -18.031 1.00 92.25 89 ASP A C 1
ATOM 706 O O . ASP A 1 89 ? 3.097 -3.417 -19.142 1.00 92.25 89 ASP A O 1
ATOM 710 N N . PRO A 1 90 ? 3.282 -3.431 -16.900 1.00 92.88 90 PRO A N 1
ATOM 711 C CA . PRO A 1 90 ? 4.613 -4.026 -16.908 1.00 92.88 90 PRO A CA 1
ATOM 712 C C . PRO A 1 90 ? 4.610 -5.463 -17.448 1.00 92.88 90 PRO A C 1
ATOM 714 O O . PRO A 1 90 ? 5.627 -5.915 -17.965 1.00 92.88 90 PRO A O 1
ATOM 717 N N . ASN A 1 91 ? 3.480 -6.177 -17.420 1.00 92.38 91 ASN A N 1
ATOM 718 C CA . ASN A 1 91 ? 3.378 -7.508 -18.023 1.00 92.38 91 ASN A CA 1
ATOM 719 C C . ASN A 1 91 ? 3.290 -7.454 -19.558 1.00 92.38 91 ASN A C 1
ATOM 721 O O . ASN A 1 91 ? 3.464 -8.478 -20.218 1.00 92.38 91 ASN A O 1
ATOM 725 N N . ALA A 1 92 ? 3.048 -6.281 -20.148 1.00 91.38 92 ALA A N 1
ATOM 726 C CA . ALA A 1 92 ? 3.078 -6.079 -21.594 1.00 91.38 92 ALA A CA 1
ATOM 727 C C . ALA A 1 92 ? 4.473 -5.683 -22.119 1.00 91.38 92 ALA A C 1
ATOM 729 O O . ALA A 1 92 ? 4.697 -5.748 -23.329 1.00 91.38 92 ALA A O 1
ATOM 730 N N . ASP A 1 93 ? 5.416 -5.312 -21.243 1.00 88.50 93 ASP A N 1
ATOM 731 C CA . ASP A 1 93 ? 6.778 -4.908 -21.616 1.00 88.50 93 ASP A CA 1
ATOM 732 C C . ASP A 1 93 ? 7.730 -6.122 -21.698 1.00 88.50 93 ASP A C 1
ATOM 734 O O . ASP A 1 93 ? 8.004 -6.756 -20.673 1.00 88.50 93 ASP A O 1
ATOM 738 N N . PRO A 1 94 ? 8.313 -6.425 -22.878 1.00 89.00 94 PRO A N 1
ATOM 739 C CA . PRO A 1 94 ? 9.264 -7.524 -23.050 1.00 89.00 94 PRO A CA 1
ATOM 740 C C . PRO A 1 94 ? 10.470 -7.505 -22.106 1.00 89.00 94 PRO A C 1
ATOM 742 O O . PRO A 1 94 ? 11.044 -8.559 -21.835 1.00 89.00 94 PRO A O 1
ATOM 745 N N . ASN A 1 95 ? 10.869 -6.334 -21.602 1.00 88.62 95 ASN A N 1
ATOM 746 C CA . ASN A 1 95 ? 11.992 -6.213 -20.670 1.00 88.62 95 ASN A CA 1
ATOM 747 C C . ASN A 1 95 ? 11.632 -6.657 -19.244 1.00 88.62 95 ASN A C 1
ATOM 749 O O . ASN A 1 95 ? 12.528 -6.958 -18.455 1.00 88.62 95 ASN A O 1
ATOM 753 N N . LEU A 1 96 ? 10.338 -6.708 -18.914 1.00 88.44 96 LEU A N 1
ATOM 754 C CA . LEU A 1 96 ? 9.819 -6.994 -17.576 1.00 88.44 96 LEU A CA 1
ATOM 755 C C . LEU A 1 96 ? 9.146 -8.375 -17.466 1.00 88.44 96 LEU A C 1
ATOM 757 O O . LEU A 1 96 ? 8.871 -8.817 -16.353 1.00 88.44 96 LEU A O 1
ATOM 761 N N . TRP A 1 97 ? 8.972 -9.103 -18.579 1.00 84.88 97 TRP A N 1
ATOM 762 C CA . TRP A 1 97 ? 8.340 -10.438 -18.647 1.00 84.88 97 TRP A CA 1
ATOM 763 C C . TRP A 1 97 ? 8.990 -11.535 -17.799 1.00 84.88 97 TRP A C 1
ATOM 765 O O . TRP A 1 97 ? 8.387 -12.583 -17.572 1.00 84.88 97 TRP A O 1
ATOM 775 N N . ASN A 1 98 ? 10.217 -11.324 -17.327 1.00 86.06 98 ASN A N 1
ATOM 776 C CA . ASN A 1 98 ? 10.904 -12.276 -16.452 1.00 86.06 98 ASN A CA 1
ATOM 777 C C . ASN A 1 98 ? 10.267 -12.353 -15.055 1.00 86.06 98 ASN A C 1
ATOM 779 O O . ASN A 1 98 ? 10.644 -13.206 -14.250 1.00 86.06 98 ASN A O 1
ATOM 783 N N . GLN A 1 99 ? 9.339 -11.446 -14.753 1.00 87.62 99 GLN A N 1
ATOM 784 C CA . GLN A 1 99 ? 8.629 -11.354 -13.492 1.00 87.62 99 GLN A CA 1
ATOM 785 C C . GLN A 1 99 ? 7.139 -11.148 -13.762 1.00 87.62 99 GLN A C 1
ATOM 787 O O . GLN A 1 99 ? 6.748 -10.536 -14.752 1.00 87.62 99 GLN A O 1
ATOM 792 N N . GLN A 1 100 ? 6.308 -11.675 -12.866 1.00 89.81 100 GLN A N 1
ATOM 793 C CA . GLN A 1 100 ? 4.876 -11.423 -12.892 1.00 89.81 100 GLN A CA 1
ATOM 794 C C . GLN A 1 100 ? 4.577 -10.236 -11.984 1.00 89.81 100 GLN A C 1
ATOM 796 O O . GLN A 1 100 ? 4.915 -10.264 -10.800 1.00 89.81 100 GLN A O 1
ATOM 801 N N . TRP A 1 101 ? 3.928 -9.226 -12.548 1.00 93.19 101 TRP A N 1
ATOM 802 C CA . TRP A 1 101 ? 3.568 -8.003 -11.852 1.00 93.19 101 TRP A CA 1
ATOM 803 C C . TRP A 1 101 ? 2.069 -7.972 -11.595 1.00 93.19 101 TRP A C 1
ATOM 805 O O . TRP A 1 101 ? 1.266 -8.261 -12.484 1.00 93.19 101 TRP A O 1
ATOM 815 N N . GLN A 1 102 ? 1.690 -7.603 -10.382 1.00 93.31 102 GLN A N 1
ATOM 816 C CA . GLN A 1 102 ? 0.304 -7.429 -9.976 1.00 93.31 102 GLN A CA 1
ATOM 817 C C . GLN A 1 102 ? 0.086 -5.989 -9.549 1.00 93.31 102 GLN A C 1
ATOM 819 O O . GLN A 1 102 ? 0.916 -5.415 -8.846 1.00 93.31 102 GLN A O 1
ATOM 824 N N . GLU A 1 103 ? -1.018 -5.406 -9.997 1.00 93.00 103 GLU A N 1
ATOM 825 C CA . GLU A 1 103 ? -1.419 -4.081 -9.547 1.00 93.00 103 GLU A CA 1
ATOM 826 C C . GLU A 1 103 ? -1.778 -4.149 -8.058 1.00 93.00 103 GLU A C 1
ATOM 828 O O . GLU A 1 103 ? -2.517 -5.039 -7.626 1.00 93.00 103 GLU A O 1
ATOM 833 N N . VAL A 1 104 ? -1.225 -3.223 -7.279 1.00 92.00 104 VAL A N 1
ATOM 834 C CA . VAL A 1 104 ? -1.508 -3.077 -5.850 1.00 92.00 104 VAL A CA 1
ATOM 835 C C . VAL A 1 104 ? -2.237 -1.767 -5.619 1.00 92.00 104 VAL A C 1
ATOM 837 O O . VAL A 1 104 ? -1.942 -0.750 -6.251 1.00 92.00 104 VAL A O 1
ATOM 840 N N . THR A 1 105 ? -3.208 -1.794 -4.715 1.00 82.88 105 THR A N 1
ATOM 841 C CA . THR A 1 105 ? -4.011 -0.617 -4.386 1.00 82.88 105 THR A CA 1
ATOM 842 C C . THR A 1 105 ? -3.542 -0.020 -3.066 1.00 82.88 105 THR A C 1
ATOM 844 O O . THR A 1 105 ? -3.267 -0.790 -2.135 1.00 82.88 105 THR A O 1
ATOM 847 N N . PRO A 1 106 ? -3.474 1.318 -2.952 1.00 81.56 106 PRO A N 1
ATOM 848 C CA . PRO A 1 106 ? -3.336 1.960 -1.651 1.00 81.56 106 PRO A CA 1
ATOM 849 C C . PRO A 1 106 ? -4.496 1.564 -0.727 1.00 81.56 106 PRO A C 1
ATOM 851 O O . PRO A 1 106 ? -5.593 1.253 -1.207 1.00 81.56 106 PRO A O 1
ATOM 854 N N . GLU A 1 107 ? -4.198 1.485 0.573 1.00 71.56 107 GLU A N 1
ATOM 855 C CA . GLU A 1 107 ? -5.161 1.158 1.640 1.00 71.56 107 GLU A CA 1
ATOM 856 C C . GLU A 1 107 ? -6.288 2.200 1.757 1.00 71.56 107 GLU A C 1
ATOM 858 O O . GLU A 1 107 ? -6.022 3.409 1.556 1.00 71.56 107 GLU A O 1
#

Foldseek 3Di:
DVVVVVVVVVVVVVVVVVVVVVVVVVVVVVVVVVVVVVVVVVVVVCVVVQWFWWADPVVRDIDIDRDDAPWKKAFPVRDIDGHNDPPDDLCVDPVNVVTDIDIIDTD

Radius of gyration: 25.22 Å; chains: 1; bounding box: 59×35×64 Å

pLDDT: mean 81.81, std 10.09, range [56.84, 94.25]

Secondary structure (DSSP, 8-state):
-HHHHHHHHHHHHHHHHHHHHHHHHHHHHHHHHHHHHHHHHHHHHHHHHTEEEEE-TTT--EEEEES--SEEEEETTS-EEEE--TT--GGG-TTTTTS-EEEEEE-

Sequence (107 aa):
MQQNQAAFDQQQATHRSTVDAVNNSMMSTYNSQNASGDHMQRDFINTMRGEETVNNPADGQQYQVESGANQYWMNNNNEYIPSNNTMFDPNADPNLWNQQWQEVTPE